Protein AF-A0A1E7YSA3-F1 (afdb_monomer_lite)

Sequence (168 aa):
MVVEAGVPPQERVDRLPLPEILFARHYHAFADLPDDPELMSALLAW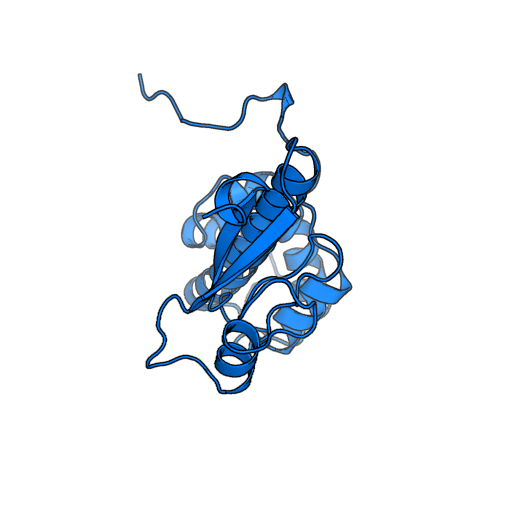ARSPDFLRDLPRQSARRFLARAQGAAGSVEEQCLTAFFKVLHSEITRRMYLEGARHREGVVGIRLRLRDPATAGSAAQALVSDDAHGLGPGIYPLNAVPENPEPGREHPFIIQIVTKKDLSQ

Radius of gyration: 17.67 Å; chains: 1; bounding box: 48×28×46 Å

pLDDT: mean 85.58, std 13.6, range [30.33, 96.56]

Secondary structure (DSSP, 8-state):
--------GGG--SS----HHHHHHHHHH-TTS---HHHHHHHHHHHHSTHHHHS-HHHHHHHHHHH-TTTTTT--HHHHHHHHHHHHHHHHHHHHHHHHHTSTTEEEEEEEES-TTT--HHHHHHHH--TTSS-TTEE-TTSPPPPSSTTS---EEEEEEEGGGG--

Structure (mmCIF, N/CA/C/O backbone):
data_AF-A0A1E7YSA3-F1
#
_entry.id   AF-A0A1E7YSA3-F1
#
loop_
_atom_site.group_PDB
_atom_site.id
_atom_site.type_symbol
_atom_site.label_atom_id
_atom_site.label_alt_id
_atom_site.label_comp_id
_atom_site.label_asym_id
_atom_site.label_entity_id
_atom_site.label_seq_id
_atom_site.pdbx_PDB_ins_code
_atom_site.Cartn_x
_atom_site.Cartn_y
_atom_site.Cartn_z
_atom_site.occupancy
_atom_site.B_iso_or_equiv
_atom_site.auth_seq_id
_atom_site.auth_comp_id
_atom_site.auth_asym_id
_atom_site.auth_atom_id
_atom_site.pdbx_PDB_model_num
ATOM 1 N N . MET A 1 1 ? 27.550 15.355 13.803 1.00 30.97 1 MET A N 1
ATOM 2 C CA . MET A 1 1 ? 27.142 14.014 14.268 1.00 30.97 1 MET A CA 1
ATOM 3 C C . MET A 1 1 ? 25.644 13.910 14.039 1.00 30.97 1 MET A C 1
ATOM 5 O O . MET A 1 1 ? 24.878 14.450 14.823 1.00 30.97 1 MET A O 1
ATOM 9 N N . VAL A 1 2 ? 25.239 13.389 12.881 1.00 30.33 2 VAL A N 1
ATOM 10 C CA . VAL A 1 2 ? 23.822 13.245 12.527 1.00 30.33 2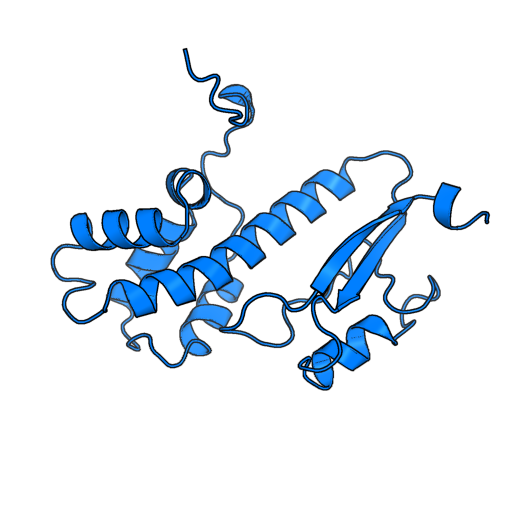 VAL A CA 1
ATOM 11 C C . VAL A 1 2 ? 23.336 11.989 13.234 1.00 30.33 2 VAL A C 1
ATOM 13 O O . VAL A 1 2 ? 23.815 10.899 12.938 1.00 30.33 2 VAL A O 1
ATOM 16 N N . VAL A 1 3 ? 22.456 12.146 14.219 1.00 31.25 3 VAL A N 1
ATOM 17 C CA . VAL A 1 3 ? 21.722 11.012 14.778 1.00 31.25 3 VAL A CA 1
ATOM 18 C C . VAL A 1 3 ? 20.699 10.643 13.711 1.00 31.25 3 VAL A C 1
ATOM 20 O O . VAL A 1 3 ? 19.675 11.308 13.581 1.00 31.25 3 VAL A O 1
ATOM 23 N N . GLU A 1 4 ? 21.023 9.657 12.871 1.00 37.44 4 GLU A N 1
ATOM 24 C CA . GLU A 1 4 ? 20.019 9.020 12.024 1.00 37.44 4 GLU A CA 1
ATOM 25 C C . GLU A 1 4 ? 18.935 8.482 12.957 1.00 37.44 4 GLU A C 1
ATOM 27 O O . GLU A 1 4 ? 19.171 7.560 13.739 1.00 37.44 4 GLU A O 1
ATOM 32 N N . ALA A 1 5 ? 17.755 9.100 12.915 1.00 41.97 5 ALA A N 1
ATOM 33 C CA . ALA A 1 5 ? 16.552 8.560 13.521 1.00 41.97 5 ALA A CA 1
ATOM 34 C C . ALA A 1 5 ? 16.170 7.292 12.743 1.00 41.97 5 ALA A C 1
ATOM 36 O O . ALA A 1 5 ? 15.352 7.321 11.827 1.00 41.97 5 ALA A O 1
ATOM 37 N N . GLY A 1 6 ? 16.850 6.194 13.055 1.00 42.19 6 GLY A N 1
ATOM 38 C CA . GLY A 1 6 ? 16.629 4.877 12.487 1.00 42.19 6 GLY A CA 1
ATOM 39 C C . GLY A 1 6 ? 16.161 3.913 13.565 1.00 42.19 6 GLY A C 1
ATOM 40 O O . GLY A 1 6 ? 16.632 3.957 14.701 1.00 42.19 6 GLY A O 1
ATOM 41 N N . VAL A 1 7 ? 15.241 3.031 13.181 1.00 47.47 7 VAL A N 1
ATOM 42 C CA . VAL A 1 7 ? 14.817 1.864 13.962 1.00 47.47 7 VAL A CA 1
ATOM 43 C C . VAL A 1 7 ? 16.063 1.143 14.522 1.00 47.47 7 VAL A C 1
ATOM 45 O O . VAL A 1 7 ? 16.995 0.877 13.739 1.00 47.47 7 VAL A O 1
ATOM 48 N N . PRO A 1 8 ? 16.124 0.856 15.842 1.00 46.16 8 PRO A N 1
ATOM 49 C CA . PRO A 1 8 ? 17.245 0.156 16.465 1.00 46.16 8 PRO A CA 1
ATOM 50 C C . PRO A 1 8 ? 17.614 -1.115 15.688 1.00 46.16 8 PRO A C 1
ATOM 52 O O . PRO A 1 8 ? 16.716 -1.784 15.177 1.00 46.16 8 PRO A O 1
ATOM 55 N N . PRO A 1 9 ? 18.903 -1.492 15.575 1.00 53.66 9 PRO A N 1
ATOM 56 C CA . PRO A 1 9 ? 19.314 -2.687 14.835 1.00 53.66 9 PRO A CA 1
ATOM 57 C C . PRO A 1 9 ? 18.556 -3.963 15.225 1.00 53.66 9 PRO A C 1
ATOM 59 O O . PRO A 1 9 ? 18.309 -4.798 14.365 1.00 53.66 9 PRO A O 1
ATOM 62 N N . GLN A 1 10 ? 18.158 -4.079 16.495 1.00 49.44 10 GLN A N 1
ATOM 63 C CA . GLN A 1 10 ? 17.407 -5.208 17.050 1.00 49.44 10 GLN A CA 1
ATOM 64 C C . GLN A 1 10 ? 15.942 -5.263 16.584 1.00 49.44 10 GLN A C 1
ATOM 66 O O . GLN A 1 10 ? 15.312 -6.309 16.670 1.00 49.44 10 GLN A O 1
ATOM 71 N N . GLU A 1 11 ? 15.401 -4.147 16.097 1.00 54.16 11 GLU A N 1
ATOM 72 C CA . GLU A 1 11 ? 14.032 -4.016 15.587 1.00 54.16 11 GLU A CA 1
ATOM 73 C C . GLU A 1 11 ? 13.983 -4.055 14.048 1.00 54.16 11 GLU A C 1
ATOM 75 O O . GLU A 1 11 ? 12.917 -3.919 13.441 1.00 54.16 11 GLU A O 1
ATOM 80 N N . ARG A 1 12 ? 15.135 -4.235 13.385 1.00 63.75 12 ARG A N 1
ATOM 81 C CA . ARG A 1 12 ? 15.197 -4.359 11.926 1.00 63.75 12 ARG A CA 1
ATOM 82 C C . ARG A 1 12 ? 14.687 -5.731 11.513 1.00 63.75 12 ARG A C 1
ATOM 84 O O . ARG A 1 12 ? 15.202 -6.753 11.947 1.00 63.75 12 ARG A O 1
ATOM 91 N N . VAL A 1 13 ? 13.690 -5.741 10.638 1.00 66.44 13 VAL A N 1
ATOM 92 C CA . VAL A 1 13 ? 13.183 -6.976 10.040 1.00 66.44 13 VAL A CA 1
ATOM 93 C C . VAL A 1 13 ? 14.123 -7.442 8.927 1.00 66.44 13 VAL A C 1
ATOM 95 O O . VAL A 1 13 ? 14.490 -6.651 8.062 1.00 66.44 13 VAL A O 1
ATOM 98 N N . ASP A 1 14 ? 14.469 -8.732 8.910 1.00 71.81 14 ASP A N 1
ATOM 99 C CA . ASP A 1 14 ? 15.271 -9.333 7.828 1.00 71.81 14 ASP A CA 1
ATOM 100 C C . ASP A 1 14 ? 14.549 -9.276 6.476 1.00 71.81 14 ASP A C 1
ATOM 102 O O . ASP A 1 14 ? 15.169 -9.278 5.411 1.00 71.81 14 ASP A O 1
ATOM 106 N N . ARG A 1 15 ? 13.213 -9.221 6.520 1.00 79.25 15 ARG A N 1
ATOM 107 C CA . ARG A 1 15 ? 12.343 -9.143 5.353 1.00 79.25 15 ARG A CA 1
ATOM 108 C C . ARG A 1 15 ? 11.122 -8.287 5.655 1.00 79.25 15 ARG A C 1
ATOM 110 O O . ARG A 1 15 ? 10.433 -8.504 6.651 1.00 79.25 15 ARG A O 1
ATOM 117 N N . LEU A 1 16 ? 10.819 -7.347 4.766 1.00 83.88 16 LEU A N 1
ATOM 118 C CA . LEU A 1 16 ? 9.628 -6.512 4.889 1.00 83.88 16 LEU A CA 1
ATOM 119 C C . LEU A 1 16 ? 8.344 -7.328 4.651 1.00 83.88 16 LEU A C 1
ATOM 121 O O . LEU A 1 16 ? 8.326 -8.210 3.781 1.00 83.88 16 LEU A O 1
ATOM 125 N N . PRO A 1 17 ? 7.249 -7.029 5.379 1.00 82.06 17 PRO A N 1
ATOM 126 C CA . PRO A 1 17 ? 6.000 -7.782 5.309 1.00 82.06 17 PRO A CA 1
ATOM 127 C C . PRO A 1 17 ? 5.181 -7.411 4.061 1.00 82.06 17 PRO A C 1
ATOM 129 O O . PRO A 1 17 ? 4.129 -6.774 4.146 1.00 82.06 17 PRO A O 1
ATOM 132 N N . LEU A 1 18 ? 5.663 -7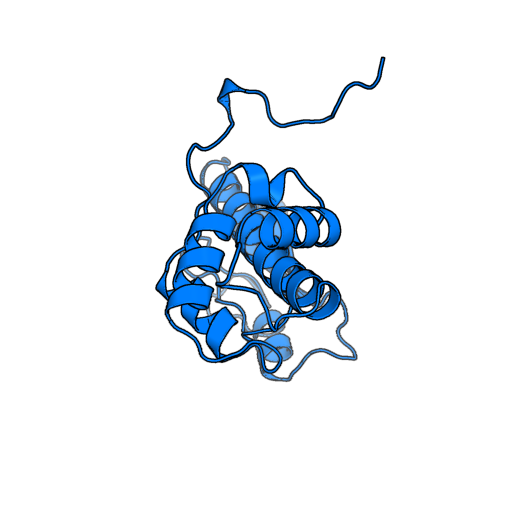.826 2.886 1.00 88.88 18 LEU A N 1
ATOM 133 C CA . LEU A 1 18 ? 4.989 -7.654 1.599 1.00 88.88 18 LEU A CA 1
ATOM 134 C C . LEU A 1 18 ? 4.560 -9.015 1.012 1.00 88.88 18 LEU A C 1
ATOM 136 O O . LEU A 1 18 ? 5.400 -9.757 0.473 1.00 88.88 18 LEU A O 1
ATOM 140 N N . PRO A 1 19 ? 3.262 -9.370 1.105 1.00 91.25 19 PRO A N 1
ATOM 141 C CA . PRO A 1 19 ? 2.712 -10.548 0.443 1.00 91.25 19 PRO A CA 1
ATOM 142 C C . PRO A 1 19 ? 2.886 -10.474 -1.072 1.00 91.25 19 PRO A C 1
ATOM 144 O O . PRO A 1 19 ? 2.751 -9.414 -1.677 1.00 91.25 19 PRO A O 1
ATOM 147 N N . GLU A 1 20 ? 3.151 -11.623 -1.685 1.00 94.06 20 GLU A N 1
ATOM 148 C CA . GLU A 1 20 ? 3.402 -11.715 -3.128 1.00 94.06 20 GLU A CA 1
ATOM 149 C C . GLU A 1 20 ? 2.192 -11.299 -3.951 1.00 94.06 20 GLU A C 1
ATOM 151 O O . GLU A 1 20 ? 2.306 -10.479 -4.852 1.00 94.06 20 GLU A O 1
ATOM 156 N N . ILE A 1 21 ? 1.020 -11.803 -3.563 1.00 92.88 21 ILE A N 1
ATOM 157 C CA . ILE A 1 21 ? -0.248 -11.513 -4.227 1.00 92.88 21 ILE A CA 1
ATOM 158 C C . ILE A 1 21 ? -0.556 -10.014 -4.253 1.00 92.88 21 ILE A C 1
ATOM 160 O O . ILE A 1 21 ? -1.063 -9.492 -5.240 1.00 92.88 21 ILE A O 1
ATOM 164 N N . LEU A 1 22 ? -0.189 -9.303 -3.187 1.00 91.75 22 LEU A N 1
ATOM 165 C CA . LEU A 1 22 ? -0.387 -7.867 -3.093 1.00 91.75 22 LEU A CA 1
ATOM 166 C C . LEU A 1 22 ? 0.597 -7.110 -3.984 1.00 91.75 22 LEU A C 1
ATOM 168 O O . LEU A 1 22 ? 0.203 -6.173 -4.672 1.00 91.75 22 LEU A O 1
ATOM 172 N N . PHE A 1 23 ? 1.869 -7.515 -3.975 1.00 95.69 23 PHE A N 1
ATOM 173 C CA . PHE A 1 23 ? 2.858 -6.943 -4.880 1.00 95.69 23 PHE A CA 1
ATOM 174 C C . PHE A 1 23 ? 2.430 -7.131 -6.338 1.00 95.69 23 PHE A C 1
ATOM 176 O O . PHE A 1 23 ? 2.383 -6.148 -7.067 1.00 95.69 23 PHE A O 1
ATOM 183 N N . ALA A 1 24 ? 2.037 -8.347 -6.730 1.00 95.62 24 ALA A N 1
ATOM 184 C CA . ALA A 1 24 ? 1.557 -8.648 -8.077 1.00 95.62 24 ALA A CA 1
ATOM 185 C C . ALA A 1 24 ? 0.329 -7.798 -8.441 1.00 95.62 24 ALA A C 1
ATOM 187 O O . ALA A 1 24 ? 0.272 -7.218 -9.522 1.00 95.62 24 ALA A O 1
ATOM 188 N N . ARG A 1 25 ? -0.620 -7.628 -7.508 1.00 94.94 25 ARG A N 1
ATOM 189 C CA . ARG A 1 25 ? -1.789 -6.755 -7.696 1.00 94.94 25 ARG A CA 1
ATOM 190 C C . ARG A 1 25 ? -1.388 -5.304 -7.980 1.00 94.94 25 ARG A C 1
ATOM 192 O O . ARG A 1 25 ? -1.982 -4.680 -8.853 1.00 94.94 25 ARG A O 1
ATOM 199 N N . HIS A 1 26 ? -0.398 -4.761 -7.269 1.00 96.25 26 HIS A N 1
ATOM 200 C CA . HIS A 1 26 ? 0.118 -3.419 -7.552 1.00 96.25 26 HIS A CA 1
ATOM 201 C C . HIS A 1 26 ? 0.919 -3.358 -8.848 1.00 96.25 26 HIS A C 1
ATOM 203 O O . HIS A 1 26 ? 0.767 -2.387 -9.575 1.00 96.25 26 HIS A O 1
ATOM 209 N N . TYR A 1 27 ? 1.739 -4.369 -9.128 1.00 96.38 27 TYR A N 1
ATOM 210 C CA . TYR A 1 27 ? 2.566 -4.457 -10.325 1.00 96.38 27 TYR A CA 1
ATOM 211 C C . TYR A 1 27 ? 1.711 -4.430 -11.594 1.00 96.38 27 TYR A C 1
ATOM 213 O O . TYR A 1 27 ? 1.861 -3.530 -12.410 1.00 96.38 27 TYR A O 1
ATOM 221 N N . HIS A 1 28 ? 0.733 -5.333 -11.705 1.00 95.06 28 HIS A N 1
ATOM 222 C CA . HIS A 1 28 ? -0.135 -5.425 -12.883 1.00 95.06 28 HIS A CA 1
ATOM 223 C C . HIS A 1 28 ? -1.083 -4.233 -13.050 1.00 95.06 28 HIS A C 1
ATOM 225 O O . HIS A 1 28 ? -1.546 -3.960 -14.152 1.00 95.06 28 HIS A O 1
ATOM 231 N N . ALA A 1 29 ? -1.402 -3.528 -11.963 1.00 94.69 29 ALA A N 1
ATOM 232 C CA . ALA A 1 29 ? -2.227 -2.326 -12.026 1.00 94.6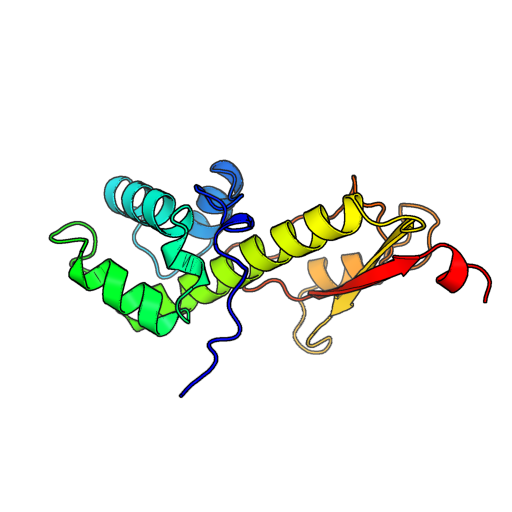9 29 ALA A CA 1
ATOM 233 C C . ALA A 1 29 ? -1.414 -1.044 -12.263 1.00 94.69 29 ALA A C 1
ATOM 235 O O . ALA A 1 29 ? -1.996 0.015 -12.504 1.00 94.69 29 ALA A O 1
ATOM 236 N N . PHE A 1 30 ? -0.084 -1.110 -12.170 1.00 95.31 30 PHE A N 1
ATOM 237 C CA . PHE A 1 30 ? 0.787 0.025 -12.425 1.00 95.31 30 PHE A CA 1
ATOM 238 C C . PHE A 1 30 ? 1.092 0.105 -13.922 1.00 95.31 30 PHE A C 1
ATOM 240 O O . PHE A 1 30 ? 1.937 -0.622 -14.433 1.00 95.31 30 PHE A O 1
ATOM 247 N N . ALA A 1 31 ? 0.385 0.994 -14.621 1.00 86.38 31 ALA A N 1
ATOM 248 C CA . ALA A 1 31 ? 0.349 1.029 -16.085 1.00 86.38 31 ALA A CA 1
ATOM 249 C C . ALA A 1 31 ? 1.715 1.231 -16.768 1.00 86.38 31 ALA A C 1
ATOM 251 O O . ALA A 1 31 ? 1.893 0.784 -17.896 1.00 86.38 31 ALA A O 1
ATOM 252 N N . ASP A 1 32 ? 2.666 1.891 -16.102 1.00 88.94 32 ASP A N 1
ATOM 253 C CA . ASP A 1 32 ? 3.925 2.313 -16.728 1.00 88.94 32 ASP A CA 1
ATOM 254 C C . ASP A 1 32 ? 5.060 1.275 -16.600 1.00 88.94 32 ASP A C 1
ATOM 256 O O . ASP A 1 32 ? 6.162 1.502 -17.101 1.00 88.94 32 ASP A O 1
ATOM 260 N N . LEU A 1 33 ? 4.824 0.135 -15.933 1.00 92.06 33 LEU A N 1
ATOM 261 C CA . LEU A 1 33 ? 5.812 -0.942 -15.825 1.00 92.06 33 LEU A CA 1
ATOM 262 C C . LEU A 1 33 ? 5.635 -1.997 -16.932 1.00 92.06 33 LEU A C 1
ATOM 264 O O . LEU A 1 33 ? 4.505 -2.380 -17.230 1.00 92.06 33 LEU A O 1
ATOM 268 N N . PRO A 1 34 ? 6.734 -2.520 -17.513 1.00 91.44 34 PRO A N 1
ATOM 269 C CA . PRO A 1 34 ? 6.668 -3.638 -18.453 1.00 91.44 34 PRO A CA 1
ATOM 270 C C . PRO A 1 34 ? 6.039 -4.883 -17.822 1.00 91.44 34 PRO A C 1
ATOM 272 O O . PRO A 1 34 ? 6.330 -5.202 -16.673 1.00 91.44 34 PRO A O 1
ATOM 275 N N . ASP A 1 35 ? 5.248 -5.643 -18.575 1.00 90.50 35 ASP A N 1
ATOM 276 C CA . ASP A 1 35 ? 4.807 -6.976 -18.146 1.00 90.50 35 ASP A CA 1
ATOM 277 C C . ASP A 1 35 ? 5.924 -8.003 -18.401 1.00 90.50 35 ASP A C 1
ATOM 279 O O . ASP A 1 35 ? 5.970 -8.667 -19.434 1.00 90.50 35 ASP A O 1
ATOM 283 N N . ASP A 1 36 ? 6.892 -8.049 -17.484 1.00 90.69 36 ASP A N 1
ATOM 284 C CA . ASP A 1 36 ? 8.087 -8.889 -17.552 1.00 90.69 36 ASP A CA 1
ATOM 285 C C . ASP A 1 36 ? 8.253 -9.671 -16.231 1.00 90.69 36 ASP A C 1
ATOM 287 O O . ASP A 1 36 ? 8.481 -9.067 -15.175 1.00 90.69 36 ASP A O 1
ATOM 291 N N . PRO A 1 37 ? 8.159 -11.015 -16.255 1.00 90.38 37 PRO A N 1
ATOM 292 C CA . PRO A 1 37 ? 8.323 -11.851 -15.068 1.00 90.38 37 PRO A CA 1
ATOM 293 C C . PRO A 1 37 ? 9.683 -11.711 -14.368 1.00 90.38 37 PRO A C 1
ATOM 295 O O . PRO A 1 37 ? 9.747 -11.826 -13.139 1.00 90.38 37 PRO A O 1
ATOM 298 N N . GLU A 1 38 ? 10.770 -11.470 -15.110 1.00 91.62 38 GLU A N 1
ATOM 299 C CA . GLU A 1 38 ? 12.107 -11.306 -14.529 1.00 91.62 38 GLU A CA 1
ATOM 300 C C . GLU A 1 38 ? 12.196 -9.990 -13.758 1.00 91.62 38 GLU A C 1
ATOM 302 O O . GLU A 1 38 ? 12.634 -9.966 -12.601 1.00 91.62 38 GLU A O 1
ATOM 307 N N . LEU A 1 39 ? 11.690 -8.909 -14.358 1.00 92.50 39 LEU A N 1
ATOM 308 C CA . LEU A 1 39 ? 11.560 -7.610 -13.707 1.00 92.50 39 LEU A CA 1
ATOM 309 C C . LEU A 1 39 ? 10.656 -7.695 -12.470 1.00 92.50 39 LEU A C 1
ATOM 311 O O . LEU A 1 39 ? 11.036 -7.217 -11.398 1.00 92.50 39 LEU A O 1
ATOM 315 N N . MET A 1 40 ? 9.489 -8.336 -12.587 1.00 94.00 40 MET A N 1
ATOM 316 C CA . MET A 1 40 ? 8.548 -8.526 -11.481 1.00 94.00 40 MET A CA 1
ATOM 317 C C . MET A 1 40 ? 9.214 -9.251 -10.301 1.00 94.00 40 MET A C 1
ATOM 319 O O . MET A 1 40 ? 9.112 -8.803 -9.155 1.00 94.00 40 MET A O 1
ATOM 323 N N . SER A 1 41 ? 9.944 -10.337 -10.574 1.00 93.38 41 SER A N 1
ATOM 324 C CA . SER A 1 41 ? 10.683 -11.102 -9.563 1.00 93.38 41 SER A CA 1
ATOM 325 C C . SER A 1 41 ? 11.786 -10.269 -8.899 1.00 93.38 41 SER A C 1
ATOM 327 O O . SER A 1 41 ? 11.880 -10.218 -7.667 1.00 93.38 41 SER A O 1
ATOM 329 N N . ALA A 1 42 ? 12.578 -9.541 -9.694 1.00 93.75 42 ALA A N 1
ATOM 330 C CA . ALA A 1 42 ? 13.642 -8.675 -9.194 1.00 93.75 42 ALA A CA 1
ATOM 331 C C . ALA A 1 42 ? 13.097 -7.544 -8.304 1.00 93.75 42 ALA A C 1
ATOM 333 O O . ALA A 1 42 ? 13.635 -7.277 -7.225 1.00 93.75 42 ALA A O 1
ATOM 334 N N . LEU A 1 43 ? 12.003 -6.903 -8.719 1.00 95.00 43 LEU A N 1
ATOM 335 C CA . LEU A 1 43 ? 11.337 -5.849 -7.956 1.00 95.00 43 LEU A CA 1
ATOM 336 C C . LEU A 1 43 ? 10.710 -6.383 -6.667 1.00 95.00 43 LEU A C 1
ATOM 338 O O . LEU A 1 43 ? 10.806 -5.723 -5.634 1.00 95.00 43 LEU A O 1
ATOM 342 N N . LEU A 1 44 ? 10.114 -7.577 -6.686 1.00 95.31 44 LEU A N 1
ATOM 343 C CA . LEU A 1 44 ? 9.568 -8.210 -5.487 1.00 95.31 44 LEU A CA 1
ATOM 344 C C . LEU A 1 44 ? 10.668 -8.537 -4.472 1.00 95.31 44 LEU A C 1
ATOM 346 O O . LEU A 1 44 ? 10.509 -8.275 -3.276 1.00 95.31 44 LEU A O 1
ATOM 350 N N . ALA A 1 45 ? 11.785 -9.103 -4.936 1.00 93.19 45 ALA A N 1
ATOM 351 C CA . ALA A 1 45 ? 12.946 -9.371 -4.094 1.00 93.19 45 ALA A CA 1
ATOM 352 C C . ALA A 1 45 ? 13.494 -8.072 -3.484 1.00 93.19 45 ALA A C 1
ATOM 354 O O . ALA A 1 45 ? 13.763 -8.015 -2.282 1.00 93.19 45 ALA A O 1
ATOM 355 N N . TRP A 1 46 ? 13.574 -7.006 -4.287 1.00 93.81 46 TRP A N 1
ATOM 356 C CA . TRP A 1 46 ? 13.987 -5.683 -3.829 1.00 93.81 46 TRP A CA 1
ATOM 357 C C . TRP A 1 46 ? 13.029 -5.093 -2.791 1.00 93.81 46 TRP A C 1
ATOM 359 O O . TRP A 1 46 ? 13.469 -4.705 -1.713 1.00 93.81 46 TRP A O 1
ATOM 369 N N . ALA A 1 47 ? 11.724 -5.092 -3.060 1.00 93.19 47 ALA A N 1
ATOM 370 C CA . ALA A 1 47 ? 10.698 -4.537 -2.176 1.00 93.19 47 ALA A CA 1
ATOM 371 C C . ALA A 1 47 ? 10.582 -5.275 -0.831 1.00 93.19 47 ALA A C 1
ATOM 373 O O . ALA A 1 47 ? 10.058 -4.736 0.142 1.00 93.19 47 ALA A O 1
ATOM 374 N N . ARG A 1 48 ? 11.072 -6.517 -0.764 1.00 92.50 48 ARG A N 1
ATOM 375 C CA . ARG A 1 48 ? 11.152 -7.322 0.462 1.00 92.50 48 ARG A CA 1
ATOM 376 C C . ARG A 1 48 ? 12.451 -7.108 1.242 1.00 92.50 48 ARG A C 1
ATOM 378 O O . ARG A 1 48 ? 12.519 -7.538 2.392 1.00 92.50 48 ARG A O 1
ATOM 385 N N . SER A 1 49 ? 13.450 -6.453 0.653 1.00 90.00 49 SER A N 1
ATOM 386 C CA . SER A 1 49 ? 14.729 -6.160 1.302 1.00 90.00 49 SER A CA 1
ATOM 387 C C . SER A 1 49 ? 14.581 -5.070 2.372 1.00 90.00 49 SER A C 1
ATOM 389 O O . SER A 1 49 ? 13.887 -4.081 2.129 1.00 90.00 49 SER A O 1
ATOM 391 N N . PRO A 1 50 ? 15.278 -5.163 3.520 1.00 82.19 50 PRO A N 1
ATOM 392 C CA . PRO A 1 50 ? 15.291 -4.100 4.530 1.00 82.19 50 PRO A CA 1
ATOM 393 C C . PRO A 1 50 ? 15.830 -2.768 3.990 1.00 82.19 50 PRO A C 1
ATOM 395 O O . PRO A 1 50 ? 15.470 -1.701 4.486 1.00 82.19 50 PRO A O 1
ATOM 398 N N . ASP A 1 51 ? 16.660 -2.815 2.942 1.00 85.06 51 ASP A N 1
ATOM 399 C CA . ASP A 1 51 ? 17.174 -1.625 2.260 1.00 85.06 51 ASP A CA 1
ATOM 400 C C . ASP A 1 51 ? 16.057 -0.777 1.629 1.00 85.06 51 ASP A C 1
ATOM 402 O O . ASP A 1 51 ? 16.248 0.425 1.454 1.00 85.06 51 ASP A O 1
ATOM 406 N N . PHE A 1 52 ? 14.915 -1.386 1.288 1.00 90.06 52 PHE A N 1
ATOM 407 C CA . PHE A 1 52 ? 13.857 -0.743 0.514 1.00 90.06 52 PHE A CA 1
ATOM 408 C C . PHE A 1 52 ? 13.251 0.461 1.236 1.00 90.06 52 PHE A C 1
ATOM 410 O O . PHE A 1 52 ? 13.195 1.541 0.660 1.00 90.06 52 PHE A O 1
ATOM 417 N N . LEU A 1 53 ? 12.848 0.296 2.503 1.00 86.19 53 LEU A N 1
ATOM 418 C CA . LEU A 1 53 ? 12.254 1.379 3.297 1.00 86.19 53 LEU A CA 1
ATOM 419 C C . LEU A 1 53 ? 13.279 2.316 3.938 1.00 86.19 53 LEU A C 1
ATOM 421 O O . LEU A 1 53 ? 12.898 3.395 4.389 1.00 86.19 53 LEU A O 1
ATOM 425 N N . ARG A 1 54 ? 14.557 1.920 4.010 1.00 84.56 54 ARG A N 1
ATOM 426 C CA . ARG A 1 54 ? 15.610 2.788 4.555 1.00 84.56 54 ARG A CA 1
ATOM 427 C C . ARG A 1 54 ? 15.810 4.026 3.682 1.00 84.56 54 ARG A C 1
ATOM 429 O O . ARG A 1 54 ? 16.047 5.113 4.199 1.00 84.56 54 ARG A O 1
ATOM 436 N N . ASP A 1 55 ? 15.720 3.848 2.373 1.00 86.12 55 ASP A N 1
ATOM 437 C CA . ASP A 1 55 ? 15.977 4.901 1.405 1.00 86.12 55 ASP A CA 1
ATOM 438 C C . ASP A 1 55 ? 14.654 5.528 0.942 1.00 86.12 55 ASP A C 1
ATOM 440 O O . ASP A 1 55 ? 13.637 4.851 0.833 1.00 86.12 55 ASP A O 1
ATOM 444 N N . LEU A 1 56 ? 14.642 6.822 0.607 1.00 87.81 56 LEU A N 1
ATOM 445 C CA . LEU A 1 56 ? 13.462 7.425 -0.030 1.00 87.81 56 LEU A CA 1
ATOM 446 C C . LEU A 1 56 ? 13.196 6.768 -1.403 1.00 87.81 56 LEU A C 1
ATOM 448 O O . LEU A 1 56 ? 14.160 6.370 -2.064 1.00 87.81 56 LEU A O 1
ATOM 452 N N . PRO A 1 57 ? 11.943 6.739 -1.910 1.00 92.50 57 PRO A N 1
ATOM 453 C CA . PRO A 1 57 ? 11.587 6.023 -3.143 1.00 92.50 57 PRO A CA 1
ATOM 454 C C . PRO A 1 57 ? 12.511 6.296 -4.337 1.00 92.50 57 PRO A C 1
ATOM 456 O O . PRO A 1 57 ? 12.905 5.375 -5.046 1.00 92.50 57 PRO A O 1
ATOM 459 N N . ARG A 1 58 ? 12.938 7.552 -4.522 1.00 94.00 58 ARG A N 1
ATOM 460 C CA . ARG A 1 58 ? 13.868 7.936 -5.596 1.00 94.00 58 ARG A CA 1
ATOM 461 C C . ARG A 1 58 ? 15.258 7.318 -5.433 1.00 94.00 58 ARG A C 1
ATOM 463 O O . ARG A 1 58 ? 15.865 6.870 -6.401 1.00 94.00 58 ARG A O 1
ATOM 470 N N . GLN A 1 59 ? 15.785 7.309 -4.213 1.00 93.19 59 GLN A N 1
ATOM 471 C CA . GLN A 1 59 ? 17.087 6.713 -3.921 1.00 93.19 59 GLN A CA 1
ATOM 472 C C . GLN A 1 59 ? 17.022 5.185 -4.028 1.00 93.19 59 GLN A C 1
ATOM 474 O O . GLN A 1 59 ? 17.926 4.580 -4.603 1.00 93.19 59 GLN A O 1
ATOM 479 N N . SER A 1 60 ? 15.926 4.582 -3.565 1.00 92.56 60 SER A N 1
ATOM 480 C CA . SER A 1 60 ? 15.648 3.155 -3.734 1.00 92.56 60 SER A CA 1
ATOM 481 C C . SER A 1 60 ? 15.604 2.767 -5.222 1.00 92.56 60 SER A C 1
ATOM 483 O O . SER A 1 60 ? 16.281 1.820 -5.624 1.00 92.56 60 SER A O 1
ATOM 485 N N . ALA A 1 61 ? 14.925 3.554 -6.070 1.00 93.75 61 ALA A N 1
ATOM 486 C CA . ALA A 1 61 ? 14.870 3.349 -7.525 1.00 93.75 61 ALA A CA 1
ATOM 487 C C . ALA A 1 61 ? 16.259 3.400 -8.177 1.00 93.75 61 ALA A C 1
ATOM 489 O O . ALA A 1 61 ? 16.631 2.499 -8.926 1.00 93.75 61 ALA A O 1
ATOM 490 N N . ARG A 1 62 ? 17.074 4.402 -7.828 1.00 92.44 62 ARG A N 1
ATOM 491 C CA . ARG A 1 62 ? 18.461 4.515 -8.312 1.00 92.44 62 ARG A CA 1
ATOM 492 C C . ARG A 1 62 ? 19.314 3.308 -7.947 1.00 92.44 62 ARG A C 1
ATOM 494 O O . ARG A 1 62 ? 20.070 2.810 -8.776 1.00 92.44 62 ARG A O 1
ATOM 501 N N . ARG A 1 63 ? 19.206 2.831 -6.706 1.00 91.88 63 ARG A N 1
ATOM 502 C CA . ARG A 1 63 ? 19.970 1.665 -6.242 1.00 91.88 63 ARG A CA 1
ATOM 503 C C . ARG A 1 63 ? 19.506 0.375 -6.893 1.00 91.88 63 ARG A C 1
ATOM 505 O O . ARG A 1 63 ? 20.349 -0.468 -7.182 1.00 91.88 63 ARG A O 1
ATOM 512 N N . PHE A 1 64 ? 18.203 0.228 -7.120 1.00 92.62 64 PHE A N 1
ATOM 513 C CA . PHE A 1 64 ? 17.664 -0.892 -7.877 1.00 92.62 64 PHE A CA 1
ATOM 514 C C . PHE A 1 64 ? 18.238 -0.908 -9.297 1.00 92.62 64 PHE A C 1
ATOM 516 O O . PHE A 1 64 ? 18.863 -1.893 -9.677 1.00 92.62 64 PHE A O 1
ATOM 523 N N . LEU A 1 65 ? 18.143 0.208 -10.029 1.00 91.69 65 LEU A N 1
ATOM 524 C CA . LEU A 1 65 ? 18.670 0.331 -11.394 1.00 91.69 65 LEU A CA 1
ATOM 525 C C . LEU A 1 65 ? 20.176 0.059 -11.482 1.00 91.69 65 LEU A C 1
ATOM 527 O O . LEU A 1 65 ? 20.630 -0.607 -12.406 1.00 91.69 65 LEU A O 1
ATOM 531 N N . ALA A 1 66 ? 20.954 0.509 -10.495 1.00 89.31 66 ALA A N 1
ATOM 532 C CA . ALA A 1 66 ? 22.390 0.236 -10.441 1.00 89.31 66 ALA A CA 1
ATOM 533 C C . ALA A 1 66 ? 22.727 -1.255 -10.221 1.00 89.31 66 ALA A C 1
ATOM 535 O O . ALA A 1 66 ? 23.820 -1.696 -10.575 1.00 89.31 66 ALA A O 1
ATOM 536 N N . ARG A 1 67 ? 21.818 -2.027 -9.609 1.00 86.00 67 ARG A N 1
ATOM 537 C CA . ARG A 1 67 ? 22.008 -3.451 -9.275 1.00 86.00 67 ARG A CA 1
ATOM 538 C C . ARG A 1 67 ? 21.396 -4.393 -10.314 1.00 86.00 67 ARG A C 1
ATOM 540 O O . ARG A 1 67 ? 21.935 -5.472 -10.532 1.00 86.00 67 ARG A O 1
ATOM 547 N N . ALA A 1 68 ? 20.302 -3.994 -10.953 1.00 80.38 68 ALA A N 1
ATOM 548 C CA . ALA A 1 68 ? 19.485 -4.826 -11.833 1.00 80.38 68 ALA A CA 1
ATOM 549 C C . ALA A 1 68 ? 20.044 -4.952 -13.266 1.00 80.38 68 ALA A C 1
ATOM 551 O O . ALA A 1 68 ? 19.266 -4.907 -14.215 1.00 80.38 68 ALA A O 1
ATOM 552 N N . GLN A 1 69 ? 21.372 -5.077 -13.434 1.00 65.56 69 GLN A N 1
ATOM 553 C CA . GLN A 1 69 ? 22.049 -5.149 -14.743 1.00 65.56 69 GLN A CA 1
ATOM 554 C C . GLN A 1 69 ? 21.281 -6.078 -15.710 1.00 65.56 69 GLN A C 1
ATOM 556 O O . GLN A 1 69 ? 21.258 -7.288 -15.514 1.00 65.56 69 GLN A O 1
ATOM 561 N N . GLY A 1 70 ? 20.617 -5.509 -16.724 1.00 64.88 70 GLY A N 1
ATOM 562 C CA . GLY A 1 70 ? 19.805 -6.242 -17.708 1.00 64.88 70 GLY A CA 1
ATOM 563 C C . GLY A 1 70 ? 18.293 -6.242 -17.439 1.00 64.88 70 GLY A C 1
ATOM 564 O O . GLY A 1 70 ? 17.545 -5.790 -18.300 1.00 64.88 70 GLY A O 1
ATOM 565 N N . ALA A 1 71 ? 17.843 -6.654 -16.248 1.00 63.91 71 ALA A N 1
ATOM 566 C CA . ALA A 1 71 ? 16.415 -6.833 -15.925 1.00 63.91 71 ALA A CA 1
ATOM 567 C C . ALA A 1 71 ? 15.594 -5.527 -15.893 1.00 63.91 71 ALA A C 1
ATOM 569 O O . ALA A 1 71 ? 14.373 -5.556 -15.981 1.00 63.91 71 ALA A O 1
ATOM 570 N N . ALA A 1 72 ? 16.250 -4.370 -15.756 1.00 71.00 72 ALA A N 1
ATOM 571 C CA . ALA A 1 72 ? 15.595 -3.058 -15.726 1.00 71.00 72 ALA A CA 1
ATOM 572 C C . ALA A 1 72 ? 16.007 -2.139 -16.890 1.00 71.00 72 ALA A C 1
ATOM 574 O O . ALA A 1 72 ? 15.800 -0.929 -16.818 1.00 71.00 72 ALA A O 1
ATOM 575 N N . GLY A 1 73 ? 16.618 -2.690 -17.947 1.00 68.81 73 GLY A N 1
ATOM 576 C CA . GLY A 1 73 ? 17.277 -1.915 -19.008 1.00 68.81 73 GLY A CA 1
ATOM 577 C C . GLY A 1 73 ? 16.379 -0.929 -19.771 1.00 68.81 73 GLY A C 1
ATOM 578 O O . GLY A 1 73 ? 16.895 0.010 -20.369 1.00 68.81 73 GLY A O 1
ATOM 579 N N . SER A 1 74 ? 15.058 -1.114 -19.729 1.00 77.75 74 SER A N 1
ATOM 580 C CA . SER A 1 74 ? 14.058 -0.259 -20.383 1.00 77.75 74 SER A CA 1
ATOM 581 C C . SER A 1 74 ? 13.247 0.620 -19.422 1.00 77.75 74 SER A C 1
ATOM 583 O O . SER A 1 74 ? 12.447 1.429 -19.887 1.00 77.75 74 SER A O 1
ATOM 585 N N . VAL A 1 75 ? 13.421 0.484 -18.101 1.00 88.69 75 VAL A N 1
ATOM 586 C CA . VAL A 1 75 ? 12.573 1.173 -17.118 1.00 88.69 75 VAL A CA 1
ATOM 587 C C . VAL A 1 75 ? 13.222 2.472 -16.651 1.00 88.69 75 VAL A C 1
ATOM 589 O O . VAL A 1 75 ? 14.334 2.487 -16.124 1.00 88.69 75 VAL A O 1
ATOM 592 N N . GLU A 1 76 ? 12.501 3.581 -16.783 1.00 91.56 76 GLU A N 1
ATOM 593 C CA . GLU A 1 76 ? 12.982 4.887 -16.338 1.00 91.56 76 GLU A CA 1
ATOM 594 C C . GLU A 1 76 ? 13.004 5.027 -14.801 1.00 91.56 76 GLU A C 1
ATOM 596 O O . GLU A 1 76 ? 12.108 4.551 -14.097 1.00 91.56 76 GLU A O 1
ATOM 601 N N . GLU A 1 77 ? 13.981 5.779 -14.259 1.00 93.62 77 GLU A N 1
ATOM 602 C CA . GLU A 1 77 ? 14.068 6.099 -12.815 1.00 93.62 77 GLU A CA 1
ATOM 603 C C . GLU A 1 77 ? 12.755 6.696 -12.288 1.00 93.62 77 GLU A C 1
ATOM 605 O O . GLU A 1 77 ? 12.346 6.401 -11.164 1.00 93.62 77 GLU A O 1
ATOM 610 N N . GLN A 1 78 ? 12.097 7.546 -13.082 1.00 94.69 78 GLN A N 1
ATOM 611 C CA . GLN A 1 78 ? 10.868 8.231 -12.681 1.00 94.69 78 GLN A CA 1
ATOM 612 C C . GLN A 1 78 ? 9.701 7.252 -12.526 1.00 94.69 78 GLN A C 1
ATOM 614 O O . GLN A 1 78 ? 9.006 7.305 -11.509 1.00 94.69 78 GLN A O 1
ATOM 619 N N . CYS A 1 79 ? 9.556 6.317 -13.469 1.00 94.56 79 CYS A N 1
ATOM 620 C CA . CYS A 1 79 ? 8.577 5.235 -13.405 1.00 94.56 79 CYS A CA 1
ATOM 621 C C . CYS A 1 79 ? 8.784 4.381 -12.145 1.00 94.56 79 CYS A C 1
ATOM 623 O O . CYS A 1 79 ? 7.869 4.221 -11.335 1.00 94.56 79 CYS A O 1
ATOM 625 N N . LEU A 1 80 ? 10.017 3.917 -11.904 1.00 94.94 80 LEU A N 1
ATOM 626 C CA . LEU A 1 80 ? 10.337 3.146 -10.697 1.00 94.94 80 LEU A CA 1
ATOM 627 C C . LEU A 1 80 ? 10.118 3.941 -9.415 1.00 94.94 80 LEU A C 1
ATOM 629 O O . LEU A 1 80 ? 9.628 3.400 -8.430 1.00 94.94 80 LEU A O 1
ATOM 633 N N . THR A 1 81 ? 10.447 5.232 -9.414 1.00 95.81 81 THR A N 1
ATOM 634 C CA . THR A 1 81 ? 10.215 6.101 -8.257 1.00 95.81 81 THR A CA 1
ATOM 635 C C . THR A 1 81 ? 8.724 6.200 -7.940 1.00 95.81 81 THR A C 1
ATOM 637 O O . THR A 1 81 ? 8.347 6.143 -6.769 1.00 95.81 81 THR A O 1
ATOM 640 N N . ALA A 1 82 ? 7.875 6.349 -8.959 1.00 95.94 82 ALA A N 1
ATOM 641 C CA . ALA A 1 82 ? 6.427 6.398 -8.794 1.00 95.94 82 ALA A CA 1
ATOM 642 C C . ALA A 1 82 ? 5.879 5.062 -8.270 1.00 95.94 82 ALA A C 1
ATOM 644 O O . ALA A 1 82 ? 5.161 5.056 -7.271 1.00 95.94 82 ALA A O 1
ATOM 645 N N . PHE A 1 83 ? 6.305 3.933 -8.839 1.00 96.56 83 PHE A N 1
ATOM 646 C CA . PHE A 1 83 ? 5.923 2.612 -8.339 1.00 96.56 83 PHE A CA 1
ATOM 647 C C . PHE A 1 83 ? 6.405 2.366 -6.900 1.00 96.56 83 PHE A C 1
ATOM 649 O O . PHE A 1 83 ? 5.667 1.866 -6.051 1.00 96.56 83 PHE A O 1
ATOM 656 N N . PHE A 1 84 ? 7.625 2.783 -6.566 1.00 95.81 84 PHE A N 1
ATOM 657 C CA . PHE A 1 84 ? 8.153 2.633 -5.213 1.00 95.81 84 PHE A CA 1
ATOM 658 C C . PHE A 1 84 ? 7.405 3.495 -4.201 1.00 95.81 84 PHE A C 1
ATOM 660 O O . PHE A 1 84 ? 7.225 3.042 -3.077 1.00 95.81 84 PHE A O 1
ATOM 667 N N . LYS A 1 85 ? 6.874 4.670 -4.562 1.00 94.62 85 LYS A N 1
ATOM 668 C CA . LYS A 1 85 ? 5.971 5.417 -3.664 1.00 94.62 85 LYS A CA 1
ATOM 669 C C . LYS A 1 85 ? 4.729 4.602 -3.294 1.00 94.62 85 LYS A C 1
ATOM 671 O O . LYS A 1 85 ? 4.362 4.563 -2.118 1.00 94.62 85 LYS A O 1
ATOM 676 N N . VAL A 1 86 ? 4.135 3.906 -4.266 1.00 94.56 86 VAL A N 1
ATOM 677 C CA . VAL A 1 86 ? 2.984 3.013 -4.047 1.00 94.56 86 VAL A CA 1
ATOM 678 C C . VAL A 1 86 ? 3.340 1.922 -3.038 1.00 94.56 86 VAL A C 1
ATOM 680 O O . VAL A 1 86 ? 2.662 1.768 -2.020 1.00 94.56 86 VAL A O 1
ATOM 683 N N . LEU A 1 87 ? 4.448 1.215 -3.268 1.00 95.19 87 LEU A N 1
ATOM 684 C CA . LEU A 1 87 ? 4.892 0.132 -2.389 1.00 95.19 87 LEU A CA 1
ATOM 685 C C . LEU A 1 87 ? 5.331 0.627 -1.004 1.00 95.19 87 LEU A C 1
ATOM 687 O O . LEU A 1 87 ? 4.997 -0.002 -0.004 1.00 95.19 87 LEU A O 1
ATOM 691 N N . HIS A 1 88 ? 6.026 1.764 -0.909 1.00 92.06 88 HIS A N 1
ATOM 692 C CA . HIS A 1 88 ? 6.381 2.380 0.373 1.00 92.06 88 HIS A CA 1
ATOM 693 C C . HIS A 1 88 ? 5.136 2.661 1.206 1.00 92.06 88 HIS A C 1
ATOM 695 O O . HIS A 1 88 ? 5.106 2.322 2.391 1.00 92.06 88 HIS A O 1
ATOM 701 N N . SER A 1 89 ? 4.109 3.256 0.592 1.00 88.94 89 SER A N 1
ATOM 702 C CA . SER A 1 89 ? 2.845 3.533 1.266 1.00 88.94 89 SER A CA 1
ATOM 703 C C . SER A 1 89 ? 2.208 2.241 1.782 1.00 88.94 89 SER A C 1
ATOM 705 O O . SER A 1 89 ? 1.815 2.191 2.946 1.00 88.94 89 SER A O 1
ATOM 707 N N . GLU A 1 90 ? 2.182 1.180 0.973 1.00 90.12 90 GLU A N 1
ATOM 708 C CA . GLU A 1 90 ? 1.550 -0.091 1.339 1.00 90.12 90 GLU A CA 1
ATOM 709 C C . GLU A 1 90 ? 2.312 -0.857 2.435 1.00 90.12 90 GLU A C 1
ATOM 711 O O . GLU A 1 90 ? 1.704 -1.335 3.396 1.00 90.12 90 GLU A O 1
ATOM 716 N N . ILE A 1 91 ? 3.642 -0.944 2.352 1.00 89.81 91 ILE A N 1
ATOM 717 C CA . ILE A 1 91 ? 4.449 -1.622 3.378 1.00 89.81 91 ILE A CA 1
ATOM 718 C C . ILE A 1 91 ? 4.401 -0.834 4.693 1.00 89.81 91 ILE A C 1
ATOM 720 O O . ILE A 1 91 ? 4.168 -1.424 5.749 1.00 89.81 91 ILE A O 1
ATOM 724 N N . THR A 1 92 ? 4.547 0.496 4.640 1.00 86.75 92 THR A N 1
ATOM 725 C CA . THR A 1 92 ? 4.462 1.357 5.835 1.00 86.75 92 THR A CA 1
ATOM 726 C C . THR A 1 92 ? 3.105 1.208 6.515 1.00 86.75 92 THR A C 1
ATOM 728 O O . THR A 1 92 ? 3.033 1.049 7.734 1.00 86.75 92 THR A O 1
ATOM 731 N N . ARG A 1 93 ? 2.024 1.186 5.726 1.00 86.19 93 ARG A N 1
ATOM 732 C CA . ARG A 1 93 ? 0.664 0.939 6.210 1.00 86.19 93 ARG A CA 1
ATOM 733 C C . ARG A 1 93 ? 0.580 -0.379 6.972 1.00 86.19 93 ARG A C 1
ATOM 735 O O . ARG A 1 93 ? 0.108 -0.401 8.103 1.00 86.19 93 ARG A O 1
ATOM 742 N N . ARG A 1 94 ? 1.076 -1.469 6.386 1.00 87.00 94 ARG A N 1
ATOM 743 C CA . ARG A 1 94 ? 1.053 -2.801 7.008 1.00 87.00 94 ARG A CA 1
ATOM 744 C C . ARG A 1 94 ? 1.860 -2.861 8.295 1.00 87.00 94 ARG A C 1
ATOM 746 O O . ARG A 1 94 ? 1.356 -3.382 9.283 1.00 87.00 94 ARG A O 1
ATOM 753 N N . MET A 1 95 ? 3.058 -2.284 8.312 1.00 84.88 95 MET A N 1
ATOM 754 C CA . MET A 1 95 ? 3.872 -2.202 9.528 1.00 84.88 95 MET A CA 1
ATOM 755 C C . MET A 1 95 ? 3.162 -1.411 10.633 1.00 84.88 95 MET A C 1
ATOM 757 O O . MET A 1 95 ? 3.165 -1.830 11.787 1.00 84.88 95 MET A O 1
ATOM 761 N N . TYR A 1 96 ? 2.504 -0.302 10.286 1.00 83.88 96 TYR A N 1
ATOM 762 C CA . TYR A 1 96 ? 1.744 0.498 11.246 1.00 83.88 96 TYR A CA 1
ATOM 763 C C . TYR A 1 96 ? 0.550 -0.270 11.832 1.00 83.88 96 TYR A C 1
ATOM 765 O O . TYR A 1 96 ? 0.327 -0.240 13.042 1.00 83.88 96 TYR A O 1
ATOM 773 N N . LEU A 1 97 ? -0.190 -0.994 10.987 1.00 86.38 97 LEU A N 1
ATOM 774 C CA . LEU A 1 97 ? -1.312 -1.838 11.407 1.00 86.38 97 LEU A CA 1
ATOM 775 C C . LEU A 1 97 ? -0.859 -3.000 12.289 1.00 86.38 97 LEU A C 1
ATOM 777 O O . LEU A 1 97 ? -1.493 -3.280 13.303 1.00 86.38 97 LEU A O 1
ATOM 781 N N . GLU A 1 98 ? 0.252 -3.641 11.938 1.00 86.75 98 GLU A N 1
ATOM 782 C CA . GLU A 1 98 ? 0.819 -4.722 12.737 1.00 86.75 98 GLU A CA 1
ATOM 783 C C . GLU A 1 98 ? 1.297 -4.210 14.100 1.00 86.75 98 GLU A C 1
ATOM 785 O O . GLU A 1 98 ? 0.985 -4.794 15.136 1.00 86.75 98 GLU A O 1
ATOM 790 N N . GLY A 1 99 ? 1.949 -3.045 14.134 1.00 84.94 99 GLY A N 1
ATOM 791 C CA . GLY A 1 99 ? 2.302 -2.380 15.387 1.00 84.94 99 GLY A CA 1
ATOM 792 C C . GLY A 1 99 ? 1.080 -2.029 16.241 1.00 84.94 99 GLY A C 1
ATOM 793 O O . GLY A 1 99 ? 1.148 -2.104 17.466 1.00 84.94 99 GLY A O 1
ATOM 794 N N . ALA A 1 100 ? -0.054 -1.681 15.626 1.00 87.19 100 ALA A N 1
ATOM 795 C CA . ALA A 1 100 ? -1.290 -1.381 16.346 1.00 87.19 100 ALA A CA 1
ATOM 796 C C . ALA A 1 100 ? -1.936 -2.616 16.993 1.00 87.19 100 ALA A C 1
ATOM 798 O O . ALA A 1 100 ? -2.524 -2.484 18.064 1.00 87.19 100 ALA A O 1
ATOM 799 N N . ARG A 1 101 ? -1.786 -3.810 16.401 1.00 87.38 101 ARG A N 1
ATOM 800 C CA . ARG A 1 101 ? -2.306 -5.078 16.961 1.00 87.38 101 ARG A CA 1
ATOM 801 C C . ARG A 1 101 ? -1.720 -5.435 18.318 1.00 87.38 101 ARG A C 1
ATOM 803 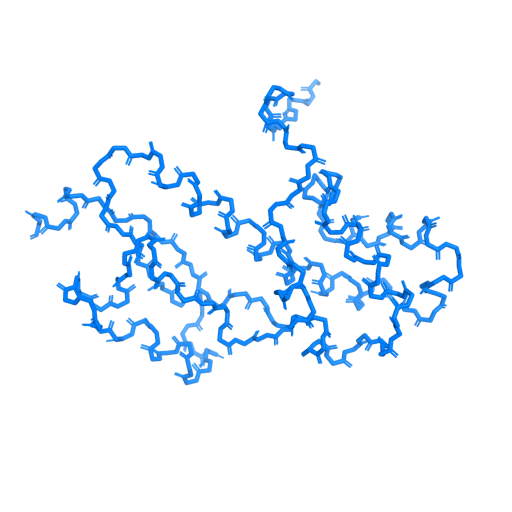O O . ARG A 1 101 ? -2.384 -6.091 19.110 1.00 87.38 101 ARG A O 1
ATOM 810 N N . HIS A 1 102 ? -0.510 -4.970 18.593 1.00 86.69 102 HIS A N 1
ATOM 811 C CA . HIS A 1 102 ? 0.204 -5.252 19.834 1.00 86.69 102 HIS A CA 1
ATOM 812 C C . HIS A 1 102 ? -0.034 -4.196 20.923 1.00 86.69 102 HIS A C 1
ATOM 814 O O . HIS A 1 102 ? 0.517 -4.305 22.016 1.00 86.69 102 HIS A O 1
ATOM 820 N N . ARG A 1 103 ? -0.832 -3.154 20.648 1.00 86.38 103 ARG A N 1
ATOM 821 C CA . ARG A 1 103 ? -1.108 -2.077 21.605 1.00 86.38 103 ARG A CA 1
ATOM 822 C C . ARG A 1 103 ? -2.357 -2.381 22.418 1.00 86.38 103 ARG A C 1
ATOM 824 O O . ARG A 1 103 ? -3.428 -2.647 21.873 1.00 86.38 103 ARG A O 1
ATOM 831 N N . GLU A 1 104 ? -2.233 -2.263 23.733 1.00 87.50 104 GLU A N 1
ATOM 832 C CA . GLU A 1 104 ? -3.362 -2.438 24.638 1.00 87.50 104 GLU A CA 1
ATOM 833 C C . GLU A 1 104 ? -4.441 -1.368 24.400 1.00 87.50 104 GLU A C 1
ATOM 835 O O . GLU A 1 104 ? -4.156 -0.188 24.194 1.00 87.50 104 GLU A O 1
ATOM 840 N N . GLY A 1 105 ? -5.707 -1.788 24.425 1.00 88.88 105 GLY A N 1
ATOM 841 C CA . GLY A 1 105 ? -6.848 -0.881 24.323 1.00 88.88 105 GLY A CA 1
ATOM 842 C C . GLY A 1 105 ? -7.160 -0.377 22.913 1.00 88.88 105 GLY A C 1
ATOM 843 O O . GLY A 1 105 ? -8.110 0.393 22.774 1.00 88.88 105 GLY A O 1
ATOM 844 N N . VAL A 1 106 ? -6.433 -0.809 21.877 1.00 91.50 106 VAL A N 1
ATOM 845 C CA . VAL A 1 106 ? -6.824 -0.565 20.480 1.00 91.50 106 VAL A CA 1
ATOM 846 C C . VAL A 1 106 ? -8.071 -1.378 20.142 1.00 91.50 106 VAL A C 1
ATOM 848 O O . VAL A 1 106 ? -8.163 -2.560 20.465 1.00 91.50 106 VAL A O 1
ATOM 851 N N . VAL A 1 107 ? -9.038 -0.730 19.497 1.00 90.56 107 VAL A N 1
ATOM 852 C CA . VAL A 1 107 ? -10.305 -1.346 19.062 1.00 90.56 107 VAL A CA 1
ATOM 853 C C . VAL A 1 107 ? -10.403 -1.460 17.544 1.00 90.56 107 VAL A C 1
ATOM 855 O O . VAL A 1 107 ? -11.098 -2.335 17.037 1.00 90.56 107 VAL A O 1
ATOM 858 N N . GLY A 1 108 ? -9.676 -0.620 16.808 1.00 92.25 108 GLY A N 1
ATOM 859 C CA . GLY A 1 108 ? -9.691 -0.630 15.353 1.00 92.25 108 GLY A CA 1
ATOM 860 C C . GLY A 1 108 ? -8.874 0.502 14.747 1.00 92.25 108 GLY A C 1
ATOM 861 O O . GLY A 1 108 ? -8.073 1.158 15.420 1.00 92.25 108 GLY A O 1
ATOM 862 N N . ILE A 1 109 ? -9.101 0.736 13.462 1.00 92.81 109 ILE A N 1
ATOM 863 C CA . ILE A 1 109 ? -8.565 1.871 12.722 1.00 92.81 109 ILE A CA 1
ATOM 864 C C . ILE A 1 109 ? -9.690 2.687 12.120 1.00 92.81 109 ILE A C 1
ATOM 866 O O . ILE A 1 109 ? -10.675 2.130 11.655 1.00 92.81 109 ILE A O 1
ATOM 870 N N . ARG A 1 110 ? -9.505 4.001 12.064 1.00 92.75 110 ARG A N 1
ATOM 871 C CA . ARG A 1 110 ? -10.328 4.899 11.269 1.00 92.75 110 ARG A CA 1
ATOM 872 C C . ARG A 1 110 ? -9.569 5.290 10.013 1.00 92.75 110 ARG A C 1
ATOM 874 O O . ARG A 1 110 ? -8.423 5.740 10.091 1.00 92.75 110 ARG A O 1
ATOM 881 N N . LEU A 1 111 ? -10.221 5.142 8.869 1.00 92.00 111 LEU A N 1
ATOM 882 C CA . LEU A 1 111 ? -9.723 5.622 7.588 1.00 92.00 111 LEU A CA 1
ATOM 883 C C . LEU A 1 111 ? -10.261 7.029 7.325 1.00 92.00 111 LEU A C 1
ATOM 885 O O . LEU A 1 111 ? -11.445 7.301 7.501 1.00 92.00 111 LEU A O 1
ATOM 889 N N . ARG A 1 112 ? -9.385 7.937 6.896 1.00 91.75 112 ARG A N 1
ATOM 890 C CA . ARG A 1 112 ? -9.753 9.267 6.388 1.00 91.75 112 ARG A CA 1
ATOM 891 C C . ARG A 1 112 ? -9.112 9.475 5.032 1.00 91.75 112 ARG A C 1
ATOM 893 O O . ARG A 1 112 ? -7.982 9.049 4.837 1.00 91.75 112 ARG A O 1
ATOM 900 N N . LEU A 1 113 ? -9.786 10.150 4.111 1.00 91.50 113 LEU A N 1
ATOM 901 C CA . LEU A 1 113 ? -9.185 10.482 2.821 1.00 91.50 113 LEU A CA 1
ATOM 902 C C . LEU A 1 113 ? -8.116 11.561 3.008 1.00 91.50 113 LEU A C 1
ATOM 904 O O . LEU A 1 113 ? -8.350 12.553 3.697 1.00 91.50 113 LEU A O 1
ATOM 908 N N . ARG A 1 114 ? -6.945 11.356 2.398 1.00 89.44 114 ARG A N 1
ATOM 909 C CA . ARG A 1 114 ? -5.871 12.358 2.346 1.00 89.44 114 ARG A CA 1
ATOM 910 C C . ARG A 1 114 ? -6.333 13.591 1.574 1.00 89.44 114 ARG A C 1
ATOM 912 O O . ARG A 1 114 ? -6.112 14.707 2.025 1.00 89.44 114 ARG A O 1
ATOM 919 N N . ASP A 1 115 ? -6.985 13.356 0.440 1.00 91.00 115 ASP A N 1
ATOM 920 C CA . ASP A 1 115 ? -7.622 14.376 -0.384 1.00 91.00 115 ASP A CA 1
ATOM 921 C C . ASP A 1 115 ? -9.020 13.887 -0.801 1.00 91.00 115 ASP A C 1
ATOM 923 O O . ASP A 1 115 ? -9.148 13.068 -1.714 1.00 91.00 115 ASP A O 1
ATOM 927 N N . PRO A 1 116 ? -10.083 14.335 -0.111 1.00 89.19 116 PRO A N 1
ATOM 928 C CA . PRO A 1 116 ? -11.447 13.941 -0.442 1.00 89.19 116 PRO A CA 1
ATOM 929 C C . PRO A 1 116 ? -11.909 14.395 -1.831 1.00 89.19 116 PRO A C 1
ATOM 931 O O . PRO A 1 116 ? -12.770 13.742 -2.412 1.00 89.19 116 PRO A O 1
ATOM 934 N N . ALA A 1 117 ? -11.365 15.496 -2.363 1.00 89.50 117 ALA A N 1
ATOM 935 C CA . ALA A 1 117 ? -11.842 16.086 -3.614 1.00 89.50 117 ALA A CA 1
ATOM 936 C C . ALA A 1 117 ? -11.433 15.264 -4.844 1.00 89.50 117 ALA A C 1
ATOM 938 O O . ALA A 1 117 ? -12.106 15.313 -5.872 1.00 89.50 117 ALA A O 1
ATOM 939 N N . THR A 1 118 ? -10.340 14.507 -4.736 1.00 87.81 118 THR A N 1
ATOM 940 C CA . THR A 1 118 ? -9.770 13.710 -5.833 1.00 87.81 118 THR A CA 1
ATOM 941 C C . THR A 1 118 ? -9.909 12.201 -5.625 1.00 87.81 118 THR A C 1
ATOM 943 O O . THR A 1 118 ? -9.551 11.422 -6.508 1.00 87.81 118 THR A O 1
ATOM 946 N N . ALA A 1 119 ? -10.453 11.771 -4.485 1.00 87.69 119 ALA A N 1
ATOM 947 C CA . ALA A 1 119 ? -10.632 10.362 -4.164 1.00 87.69 119 ALA A CA 1
ATOM 948 C C . ALA A 1 119 ? -11.688 9.691 -5.057 1.00 87.69 119 ALA A C 1
ATOM 950 O O . ALA A 1 119 ? -12.791 10.216 -5.227 1.00 87.69 119 ALA A O 1
ATOM 951 N N . GLY A 1 120 ? -11.390 8.490 -5.562 1.00 88.69 120 GLY A N 1
ATOM 952 C CA . GLY A 1 120 ? -12.355 7.674 -6.295 1.00 88.69 120 GLY A CA 1
ATOM 953 C C . GLY A 1 120 ? -13.543 7.225 -5.436 1.00 88.69 120 GLY A C 1
ATOM 954 O O . GLY A 1 120 ? -13.476 7.187 -4.205 1.00 88.69 120 GLY A O 1
ATOM 955 N N . SER A 1 121 ? -14.640 6.830 -6.086 1.00 91.25 121 SER A N 1
ATOM 956 C CA . SER A 1 121 ? -15.882 6.416 -5.412 1.00 91.25 121 SER A CA 1
ATOM 957 C C . SER A 1 121 ? -15.688 5.237 -4.452 1.00 91.25 121 SER A C 1
ATOM 959 O O . SER A 1 121 ? -16.257 5.234 -3.364 1.00 91.25 121 SER A O 1
ATOM 961 N N . ALA A 1 122 ? -14.836 4.269 -4.806 1.00 90.88 122 ALA A N 1
ATOM 962 C CA . ALA A 1 122 ? -14.497 3.146 -3.932 1.00 90.88 122 ALA A CA 1
ATOM 963 C C . ALA A 1 122 ? -13.789 3.608 -2.646 1.00 90.88 122 ALA A C 1
ATOM 965 O O . ALA A 1 122 ? -14.066 3.097 -1.563 1.00 90.88 122 ALA A O 1
ATOM 966 N N . ALA A 1 123 ? -12.910 4.610 -2.744 1.00 92.00 123 ALA A N 1
ATOM 967 C CA . ALA A 1 123 ? -12.248 5.176 -1.577 1.00 92.00 123 ALA A CA 1
ATOM 968 C C . ALA A 1 123 ? -13.220 5.995 -0.712 1.00 92.00 123 ALA A C 1
ATOM 970 O O . ALA A 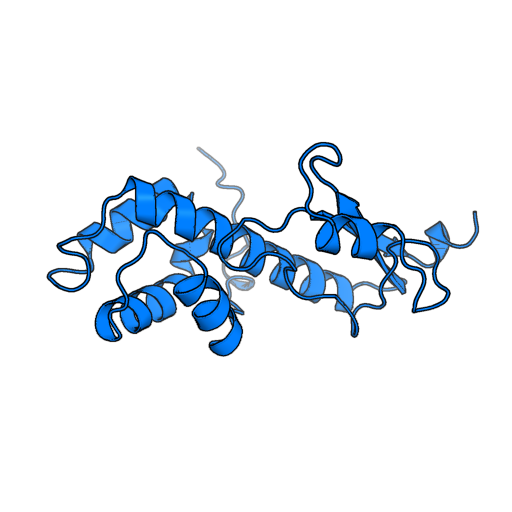1 123 ? -13.190 5.896 0.514 1.00 92.00 123 ALA A O 1
ATOM 971 N N . GLN A 1 124 ? -14.120 6.755 -1.340 1.00 92.75 124 GLN A N 1
ATOM 972 C CA . GLN A 1 124 ? -15.171 7.492 -0.635 1.00 92.75 124 GLN A CA 1
ATOM 973 C C . GLN A 1 124 ? -16.120 6.563 0.130 1.00 92.75 124 GLN A C 1
ATOM 975 O O . GLN A 1 124 ? -16.444 6.854 1.278 1.00 92.75 124 GLN A O 1
ATOM 980 N N . ALA A 1 125 ? -16.506 5.430 -0.463 1.00 92.00 125 ALA A N 1
ATOM 981 C CA . ALA A 1 125 ? -17.344 4.432 0.199 1.00 92.00 125 ALA A CA 1
ATOM 982 C C . ALA A 1 125 ? -16.683 3.890 1.475 1.00 92.00 125 ALA A C 1
ATOM 984 O O . ALA A 1 125 ? -17.316 3.822 2.522 1.00 92.00 125 ALA A O 1
ATOM 985 N N . LEU A 1 126 ? -15.382 3.588 1.431 1.00 92.00 126 LEU A N 1
ATOM 986 C CA . LEU A 1 126 ? -14.678 3.019 2.583 1.00 92.00 126 LEU A CA 1
ATOM 987 C C . LEU A 1 126 ? -14.611 3.954 3.804 1.00 92.00 126 LEU A C 1
ATOM 989 O O . LEU A 1 126 ? -14.510 3.450 4.920 1.00 92.00 126 LEU A O 1
ATOM 993 N N . VAL A 1 127 ? -14.654 5.284 3.632 1.00 92.75 127 VAL A N 1
ATOM 994 C CA . VAL A 1 127 ? -14.671 6.235 4.769 1.00 92.75 127 VAL A CA 1
ATOM 995 C C . VAL A 1 127 ? -16.072 6.609 5.252 1.00 92.75 127 VAL A C 1
ATOM 997 O O . VAL A 1 127 ? -16.191 7.229 6.308 1.00 92.75 127 VAL A O 1
ATOM 1000 N N . SER A 1 128 ? -17.117 6.274 4.495 1.00 91.62 128 SER A N 1
ATOM 1001 C CA . SER A 1 128 ? -18.513 6.532 4.866 1.00 91.62 128 SER A CA 1
ATOM 1002 C C . SER A 1 128 ? -19.249 5.289 5.369 1.00 91.62 128 SER A C 1
ATOM 1004 O O . SER A 1 128 ? -20.270 5.433 6.037 1.00 91.62 128 SER A O 1
ATOM 1006 N N . ASP A 1 129 ? -18.726 4.095 5.088 1.00 89.44 129 ASP A N 1
ATOM 1007 C CA . ASP A 1 129 ? -19.293 2.813 5.503 1.00 89.44 129 ASP A CA 1
ATOM 1008 C C . ASP A 1 129 ? -19.145 2.555 7.016 1.00 89.44 129 ASP A C 1
ATOM 1010 O O . ASP A 1 129 ? -18.124 2.887 7.619 1.00 89.44 129 ASP A O 1
ATOM 1014 N N . ASP A 1 130 ? -20.156 1.928 7.618 1.00 90.62 130 ASP A N 1
ATOM 1015 C CA . ASP A 1 130 ? -20.174 1.459 9.013 1.00 90.62 130 ASP A CA 1
ATOM 1016 C C . ASP A 1 130 ? -20.525 -0.039 9.073 1.00 90.62 130 ASP A C 1
ATOM 1018 O O . ASP A 1 130 ? -21.357 -0.497 9.857 1.00 90.62 130 ASP A O 1
ATOM 1022 N N . ALA A 1 131 ? -19.885 -0.831 8.210 1.00 88.94 131 ALA A N 1
ATOM 1023 C CA . ALA A 1 131 ? -20.118 -2.272 8.100 1.00 88.94 131 ALA A CA 1
ATOM 1024 C C . ALA A 1 131 ? -19.851 -3.064 9.395 1.00 88.94 131 ALA A C 1
ATOM 1026 O O . ALA A 1 131 ? -20.293 -4.206 9.527 1.00 88.94 131 ALA A O 1
ATOM 1027 N N . HIS A 1 132 ? -19.118 -2.486 10.349 1.00 89.88 132 HIS A N 1
ATOM 1028 C CA . HIS A 1 132 ? -18.727 -3.145 11.594 1.00 89.88 132 HIS A CA 1
ATOM 1029 C C . HIS A 1 132 ? -19.440 -2.600 12.839 1.00 89.88 132 HIS A C 1
ATOM 1031 O O . HIS A 1 132 ? -19.182 -3.101 13.934 1.00 89.88 132 HIS A O 1
ATOM 1037 N N . GLY A 1 133 ? -20.318 -1.598 12.698 1.00 88.56 133 GLY A N 1
ATOM 1038 C CA . GLY A 1 133 ? -21.012 -0.961 13.824 1.00 88.56 133 GLY A CA 1
ATOM 1039 C C . GLY A 1 133 ? -20.068 -0.238 14.790 1.00 88.56 133 GLY A C 1
ATOM 1040 O O . GLY A 1 133 ? -20.359 -0.131 15.981 1.00 88.56 133 GLY A O 1
ATOM 1041 N N . LEU A 1 134 ? -18.907 0.200 14.297 1.00 88.50 134 LEU A N 1
ATOM 1042 C CA . LEU A 1 134 ? -17.891 0.926 15.066 1.00 88.50 134 LEU A CA 1
ATOM 1043 C C . LEU A 1 134 ? -17.919 2.432 14.767 1.00 88.50 134 LEU A C 1
ATOM 1045 O O . LEU A 1 134 ? -17.193 3.199 15.399 1.00 88.50 134 LEU A O 1
ATOM 1049 N N . GLY A 1 135 ? -18.755 2.853 13.822 1.00 89.62 135 GLY A N 1
ATOM 1050 C CA . GLY A 1 135 ? -18.857 4.199 13.291 1.00 89.62 135 GLY A CA 1
ATOM 1051 C C . GLY A 1 135 ? -18.217 4.325 11.901 1.00 89.62 135 GLY A C 1
ATOM 1052 O O . GLY A 1 135 ? -17.350 3.525 11.536 1.00 89.62 135 GLY A O 1
ATOM 1053 N N . PRO A 1 136 ? -18.583 5.368 11.130 1.00 91.31 136 PRO A N 1
ATOM 1054 C CA . PRO A 1 136 ? -18.144 5.533 9.747 1.00 91.31 136 PRO A CA 1
ATOM 1055 C C . PRO A 1 136 ? -16.624 5.480 9.567 1.00 91.31 136 PRO A C 1
ATOM 1057 O O . PRO A 1 136 ? -15.860 6.173 10.256 1.00 91.31 136 PRO A O 1
ATOM 1060 N N . GLY A 1 137 ? -16.192 4.639 8.630 1.00 91.19 137 GLY A N 1
ATOM 1061 C CA . GLY A 1 137 ? -14.797 4.422 8.276 1.00 91.19 137 GLY A CA 1
ATOM 1062 C C . GLY A 1 137 ? -13.971 3.724 9.356 1.00 91.19 137 GLY A C 1
ATOM 1063 O O . GLY A 1 137 ? -12.739 3.747 9.252 1.00 91.19 137 GLY A O 1
ATOM 1064 N N . ILE A 1 138 ? -14.599 3.151 10.396 1.00 93.25 138 ILE A N 1
ATOM 1065 C CA . ILE A 1 138 ? -13.905 2.379 11.431 1.00 93.25 138 ILE A CA 1
ATOM 1066 C C . ILE A 1 138 ? -13.947 0.884 11.121 1.00 93.25 138 ILE A C 1
ATOM 1068 O O . ILE A 1 138 ? -15.006 0.270 11.031 1.00 93.25 138 ILE A O 1
ATOM 1072 N N . TYR A 1 139 ? -12.760 0.287 11.051 1.00 93.62 139 TYR A N 1
ATOM 1073 C CA . TYR A 1 139 ? -12.560 -1.133 10.792 1.00 93.62 139 TYR A CA 1
ATOM 1074 C C . TYR A 1 139 ? -11.837 -1.794 11.965 1.00 93.62 139 TYR A C 1
ATOM 1076 O O . TYR A 1 139 ? -10.869 -1.226 12.489 1.00 93.62 139 TYR A O 1
ATOM 1084 N N . PRO A 1 140 ? -12.230 -3.010 12.373 1.00 92.38 140 PRO A N 1
ATOM 1085 C CA . PRO A 1 140 ? -11.432 -3.790 13.301 1.00 92.38 140 PRO A CA 1
ATOM 1086 C C . PRO A 1 140 ? -10.103 -4.197 12.637 1.00 92.38 140 PRO A C 1
ATOM 1088 O O . PRO A 1 140 ? -9.993 -4.304 11.414 1.00 92.38 140 PRO A O 1
ATOM 1091 N N . LEU A 1 141 ? -9.062 -4.448 13.440 1.00 89.75 141 LEU A N 1
ATOM 1092 C CA . LEU A 1 141 ? -7.698 -4.716 12.941 1.00 89.75 141 LEU A CA 1
ATOM 1093 C C . LEU A 1 141 ? -7.566 -5.980 12.069 1.00 89.75 141 LEU A C 1
ATOM 1095 O O . LEU A 1 141 ? -6.544 -6.173 11.401 1.00 89.75 141 LEU A O 1
ATOM 1099 N N . ASN A 1 142 ? -8.567 -6.858 12.092 1.00 87.50 142 ASN A N 1
ATOM 1100 C CA . ASN A 1 142 ? -8.658 -8.067 11.276 1.00 87.50 142 ASN A CA 1
ATOM 1101 C C . ASN A 1 142 ? -9.482 -7.884 9.987 1.00 87.50 142 ASN A C 1
ATOM 1103 O O . ASN A 1 142 ? -9.409 -8.755 9.129 1.00 87.50 142 ASN A O 1
ATOM 1107 N N . ALA A 1 143 ? -10.215 -6.777 9.830 1.00 89.50 143 ALA A N 1
ATOM 1108 C CA . ALA A 1 143 ? -11.038 -6.489 8.650 1.00 89.50 143 ALA A CA 1
ATOM 1109 C C . ALA A 1 143 ? -10.595 -5.203 7.934 1.00 89.50 143 ALA A C 1
ATOM 1111 O O . ALA A 1 143 ? -11.399 -4.486 7.349 1.00 89.50 143 ALA A O 1
ATOM 1112 N N . VAL A 1 144 ? -9.300 -4.887 7.998 1.00 86.19 144 VAL A N 1
ATOM 1113 C CA . VAL A 1 144 ? -8.751 -3.711 7.323 1.00 86.19 144 VAL A CA 1
ATOM 1114 C C . VAL A 1 144 ? -8.861 -3.889 5.806 1.00 86.19 144 VAL A C 1
ATOM 1116 O O . VAL A 1 144 ? -8.305 -4.861 5.286 1.00 86.19 144 VAL A O 1
ATOM 1119 N N . PRO A 1 145 ? -9.503 -2.959 5.079 1.00 88.25 145 PRO A N 1
ATOM 1120 C CA . PRO A 1 145 ? -9.609 -3.068 3.634 1.00 88.25 145 PRO A CA 1
ATOM 1121 C C . PRO A 1 145 ? -8.229 -2.974 2.966 1.00 88.25 145 PRO A C 1
ATOM 1123 O O . PRO A 1 145 ? -7.289 -2.325 3.453 1.00 88.25 145 PRO A O 1
ATOM 1126 N N . GLU A 1 146 ? -8.100 -3.657 1.830 1.00 88.25 146 GLU A N 1
ATOM 1127 C CA . GLU A 1 146 ? -6.960 -3.487 0.932 1.00 88.25 146 GLU A CA 1
ATOM 1128 C C . GLU A 1 146 ? -7.051 -2.153 0.180 1.00 88.25 146 GLU A C 1
ATOM 1130 O O . GLU A 1 146 ? -8.092 -1.497 0.182 1.00 88.25 146 GLU A O 1
ATOM 1135 N N . ASN A 1 147 ? -5.968 -1.760 -0.501 1.00 89.06 147 ASN A N 1
ATOM 1136 C CA . ASN A 1 147 ? -5.989 -0.571 -1.347 1.00 89.06 147 ASN A CA 1
ATOM 1137 C C . ASN A 1 147 ? -7.101 -0.706 -2.421 1.00 89.06 147 ASN A C 1
ATOM 1139 O O . ASN A 1 147 ? -7.069 -1.670 -3.201 1.00 89.06 147 ASN A O 1
ATOM 1143 N N . PRO A 1 148 ? -8.086 0.212 -2.474 1.00 88.75 148 PRO A N 1
ATOM 1144 C CA . PRO A 1 148 ? -9.155 0.185 -3.469 1.00 88.75 148 PRO A CA 1
ATOM 1145 C C . PRO A 1 148 ? -8.661 0.571 -4.869 1.00 88.75 148 PRO A C 1
ATOM 1147 O O . PRO A 1 148 ? -9.327 0.251 -5.849 1.00 88.75 148 PRO A O 1
ATOM 1150 N N . GLU A 1 149 ? -7.488 1.201 -4.977 1.00 90.25 149 GLU A N 1
ATOM 1151 C CA . GLU A 1 149 ? -6.873 1.639 -6.232 1.00 90.25 149 GLU A CA 1
ATOM 1152 C C . GLU A 1 149 ? -5.462 1.032 -6.388 1.00 90.25 149 GLU A C 1
ATOM 1154 O O . GLU A 1 149 ? -4.451 1.687 -6.117 1.00 90.25 149 GLU A O 1
ATOM 1159 N N . PRO A 1 150 ? -5.348 -0.247 -6.798 1.00 91.94 150 PRO A N 1
ATOM 1160 C CA . PRO A 1 150 ? -4.062 -0.863 -7.116 1.00 91.94 150 PRO A CA 1
ATOM 1161 C C . PRO A 1 150 ? -3.248 -0.044 -8.122 1.00 91.94 150 PRO A C 1
ATOM 1163 O O . PRO A 1 150 ? -3.802 0.648 -8.970 1.00 91.94 150 PRO A O 1
ATOM 1166 N N . GLY A 1 151 ? -1.921 -0.104 -8.010 1.00 91.94 151 GLY A N 1
ATOM 1167 C CA . GLY A 1 151 ? -1.018 0.742 -8.802 1.00 91.94 151 GLY A CA 1
ATOM 1168 C C . GLY A 1 151 ? -0.984 2.222 -8.382 1.00 91.94 151 GLY A C 1
ATOM 1169 O O . GLY A 1 151 ? -0.184 2.981 -8.916 1.00 91.94 151 GLY A O 1
ATOM 1170 N N . ARG A 1 152 ? -1.785 2.655 -7.400 1.00 91.44 152 ARG A N 1
ATOM 1171 C CA . ARG A 1 152 ? -1.754 4.022 -6.855 1.00 91.44 152 ARG A CA 1
ATOM 1172 C C . ARG A 1 152 ? -1.447 4.029 -5.366 1.00 91.44 152 ARG A C 1
ATOM 1174 O O . ARG A 1 152 ? -1.663 3.039 -4.666 1.00 91.44 152 ARG A O 1
ATOM 1181 N N . GLU A 1 153 ? -0.915 5.150 -4.877 1.00 89.56 153 GLU A N 1
ATOM 1182 C CA . GLU A 1 153 ? -0.712 5.346 -3.440 1.00 89.56 153 GLU A CA 1
ATOM 1183 C C . GLU A 1 153 ? -2.030 5.163 -2.686 1.00 89.56 153 GLU A C 1
ATOM 1185 O O . GLU A 1 153 ? -3.097 5.535 -3.171 1.00 89.56 153 GLU A O 1
ATOM 1190 N N . HIS A 1 154 ? -1.947 4.615 -1.475 1.00 86.62 154 HIS A N 1
ATOM 1191 C CA . HIS A 1 154 ? -3.125 4.418 -0.646 1.00 86.62 154 HIS A CA 1
ATOM 1192 C C . HIS A 1 154 ? -3.767 5.791 -0.348 1.00 86.62 154 HIS A C 1
ATOM 1194 O O . HIS A 1 154 ? -3.097 6.657 0.232 1.00 86.62 154 HIS A O 1
ATOM 1200 N N . PRO A 1 155 ? -5.050 6.019 -0.693 1.00 88.12 155 PRO A N 1
ATOM 1201 C CA . PRO A 1 155 ? -5.651 7.353 -0.609 1.00 88.12 155 PRO A CA 1
ATOM 1202 C C . PRO A 1 155 ? -5.980 7.768 0.831 1.00 88.12 155 PRO A C 1
ATOM 1204 O O . PRO A 1 155 ? -6.414 8.894 1.078 1.00 88.12 155 PRO A O 1
ATOM 1207 N N . PHE A 1 156 ? -5.776 6.868 1.795 1.00 89.75 156 PHE A N 1
ATOM 1208 C CA . PHE A 1 156 ? -6.203 7.056 3.172 1.00 89.75 156 PHE A CA 1
ATOM 1209 C C . PHE A 1 156 ? -5.058 7.400 4.125 1.00 89.75 156 PHE A C 1
ATOM 1211 O O . PHE A 1 156 ? -3.978 6.811 4.075 1.00 89.75 156 PHE A O 1
ATOM 1218 N N . ILE A 1 157 ? -5.360 8.288 5.065 1.00 88.81 157 ILE A N 1
ATOM 1219 C CA . ILE A 1 157 ? -4.677 8.463 6.341 1.00 88.81 157 ILE A CA 1
ATOM 1220 C C . ILE A 1 157 ? -5.306 7.481 7.338 1.00 88.81 157 ILE A C 1
ATOM 1222 O O . ILE A 1 157 ? -6.532 7.399 7.442 1.00 88.81 157 ILE A O 1
ATOM 1226 N N . ILE A 1 158 ? -4.471 6.743 8.073 1.00 89.12 158 ILE A N 1
ATOM 1227 C CA . ILE A 1 158 ? -4.916 5.781 9.089 1.00 89.12 158 ILE A CA 1
ATOM 1228 C C . ILE A 1 158 ? -4.748 6.386 10.477 1.00 89.12 158 ILE A C 1
ATOM 1230 O O . ILE A 1 158 ? -3.647 6.776 10.860 1.00 89.12 158 ILE A O 1
ATOM 1234 N N . GLN A 1 159 ? -5.833 6.408 11.245 1.00 90.19 159 GLN A N 1
ATOM 1235 C CA . GLN A 1 159 ? -5.833 6.755 12.662 1.00 90.19 159 GLN A CA 1
ATOM 1236 C C . GLN A 1 159 ? -6.131 5.501 13.489 1.00 90.19 159 GLN A C 1
ATOM 1238 O O . GLN A 1 159 ? -7.104 4.803 13.219 1.00 90.19 159 GLN A O 1
ATOM 1243 N N . ILE A 1 160 ? -5.323 5.217 14.511 1.00 90.88 160 ILE A N 1
ATOM 1244 C CA . ILE A 1 160 ? -5.635 4.150 15.471 1.00 90.88 160 ILE A CA 1
ATOM 1245 C C . ILE A 1 160 ? -6.738 4.631 16.410 1.00 90.88 160 ILE A C 1
ATOM 1247 O O . ILE A 1 160 ? -6.642 5.730 16.952 1.00 90.88 160 ILE A O 1
ATOM 1251 N N . VAL A 1 161 ? -7.764 3.804 16.593 1.00 91.31 161 VAL A N 1
ATOM 1252 C CA . VAL A 1 161 ? -8.876 4.063 17.511 1.00 91.31 161 VAL A CA 1
ATOM 1253 C C . VAL A 1 161 ? -8.687 3.195 18.746 1.00 91.31 161 VAL A C 1
ATOM 1255 O O . VAL A 1 161 ? -8.460 1.985 18.648 1.00 91.31 161 VAL A O 1
ATOM 1258 N N . THR A 1 162 ? -8.784 3.810 19.916 1.00 90.94 162 THR A N 1
ATOM 1259 C CA . THR A 1 162 ? -8.697 3.150 21.218 1.00 90.94 162 THR A CA 1
ATOM 1260 C C . THR A 1 162 ? -10.051 3.140 21.922 1.00 90.94 162 THR A C 1
ATOM 1262 O O . THR A 1 162 ? -10.941 3.921 21.597 1.00 90.94 162 THR A O 1
ATOM 1265 N N . LYS A 1 163 ? -10.211 2.285 22.939 1.00 86.25 163 LYS A N 1
ATOM 1266 C CA . LYS A 1 163 ? -11.425 2.233 23.775 1.00 86.25 163 LYS A CA 1
ATOM 1267 C C . LYS A 1 163 ? -11.805 3.606 24.345 1.00 86.25 163 LYS A C 1
ATOM 1269 O O . LYS A 1 163 ? -12.987 3.898 24.462 1.00 86.25 163 LYS A O 1
ATOM 1274 N N . LYS A 1 164 ? -10.811 4.444 24.667 1.00 84.19 164 LYS A N 1
ATOM 1275 C CA . LYS A 1 164 ? -11.026 5.799 25.202 1.00 84.19 164 LYS A CA 1
ATOM 1276 C C . LYS A 1 164 ? -11.661 6.742 24.176 1.00 84.19 164 LYS A C 1
ATOM 1278 O O . LYS A 1 164 ? -12.441 7.605 24.564 1.00 84.19 164 LYS A O 1
ATOM 1283 N N . ASP A 1 165 ? -11.363 6.549 22.892 1.00 81.31 165 ASP A N 1
ATOM 1284 C CA . ASP A 1 165 ? -11.896 7.369 21.797 1.00 81.31 165 ASP A CA 1
ATOM 1285 C C . ASP A 1 165 ? -13.369 7.058 21.487 1.00 81.31 165 ASP A C 1
ATOM 1287 O O . ASP A 1 165 ? -14.032 7.857 20.836 1.00 81.31 165 ASP A O 1
ATOM 1291 N N . LEU A 1 166 ? -13.875 5.900 21.932 1.00 72.31 166 LEU A N 1
ATOM 1292 C CA . LEU A 1 166 ? -15.276 5.485 21.765 1.00 72.31 166 LEU A CA 1
ATOM 1293 C C . LEU A 1 166 ? -16.179 5.877 22.944 1.00 72.31 166 LEU A C 1
ATOM 1295 O O . LEU A 1 166 ? -17.393 5.745 22.857 1.00 72.31 166 LEU A O 1
ATOM 1299 N N . SER A 1 167 ? -15.591 6.297 24.065 1.00 64.69 167 SER A N 1
ATOM 1300 C CA . SER A 1 167 ? -16.307 6.686 25.289 1.00 64.69 167 SER A CA 1
ATOM 1301 C C . SER A 1 167 ? -16.554 8.197 25.409 1.00 64.69 167 SER A C 1
ATOM 1303 O O . SER A 1 167 ? -16.912 8.666 26.489 1.00 64.69 167 SER A O 1
ATOM 1305 N N . GLN A 1 168 ? -16.319 8.947 24.329 1.00 53.19 168 GLN A N 1
ATOM 1306 C CA . GLN A 1 168 ? -16.645 10.371 24.186 1.00 53.19 168 GLN A CA 1
ATOM 1307 C C . GLN A 1 168 ? -17.874 10.539 23.299 1.00 53.19 168 GLN A C 1
ATOM 1309 O O . GLN A 1 168 ? -18.651 11.475 23.580 1.00 53.19 168 GLN A O 1
#

Foldseek 3Di:
DDPPPDDPPVPQDQWQPDDLVQLVQQQVLQVQDDPDPLLSVLVNVLLGGSVLLVDQLLVSLVVSVVPVVPSCVPPDSVSSSQSSLQSNLQSVVVVVLVVLVPDPQFFFKAKDFPDPVPDDPVSVCLQQDPPPVQHGNTDGSVGDDDQPRRNHHRRIDIDTDGPVNSVD

Organism: NCBI:txid33059